Protein AF-A0A936QF80-F1 (afdb_monomer_lite)

Secondary structure (DSSP, 8-state):
-PPPTTTT--HHHHHHHHHHHHHHHTTS-HHHHHHHHHHH---SSSS--SHHHHHHHHHSS-TT-

Structure (mmCIF, N/CA/C/O backbone):
data_AF-A0A936QF80-F1
#
_entry.id   AF-A0A936QF80-F1
#
loop_
_atom_site.group_PDB
_atom_site.id
_atom_site.type_symbol
_atom_site.label_atom_id
_atom_site.label_alt_id
_atom_site.label_comp_id
_atom_site.label_asym_id
_atom_site.label_entity_id
_atom_site.label_seq_id
_atom_site.pdbx_PDB_ins_code
_atom_site.Cartn_x
_atom_site.Cartn_y
_atom_site.Cartn_z
_atom_site.occupancy
_atom_site.B_iso_or_equiv
_atom_site.auth_seq_id
_atom_site.auth_comp_id
_atom_site.auth_asym_id
_atom_site.auth_atom_id
_atom_site.pdbx_PDB_model_num
ATOM 1 N N . MET A 1 1 ? 9.064 -4.709 -24.605 1.00 43.28 1 MET A N 1
ATOM 2 C CA . MET A 1 1 ? 9.735 -5.922 -24.085 1.00 43.28 1 MET A CA 1
ATOM 3 C C . MET A 1 1 ? 9.474 -6.025 -22.586 1.00 43.28 1 MET A C 1
ATOM 5 O O . MET A 1 1 ? 9.729 -5.034 -21.908 1.00 43.28 1 MET A O 1
ATOM 9 N N . PRO A 1 2 ? 8.950 -7.140 -22.048 1.00 46.81 2 PRO A N 1
ATOM 10 C CA . PRO A 1 2 ? 8.840 -7.316 -20.604 1.00 46.81 2 PRO A CA 1
ATOM 11 C C . PRO A 1 2 ? 10.234 -7.612 -20.026 1.00 46.81 2 PRO A C 1
ATOM 13 O O . PRO A 1 2 ? 10.908 -8.540 -20.465 1.00 46.81 2 PRO A O 1
ATOM 16 N N . GLY A 1 3 ? 10.697 -6.770 -19.097 1.00 53.25 3 GLY A N 1
ATOM 17 C CA . GLY A 1 3 ? 12.029 -6.864 -18.489 1.00 53.25 3 GLY A CA 1
ATOM 18 C C . GLY A 1 3 ? 12.197 -8.085 -17.576 1.00 53.25 3 GLY A C 1
ATOM 19 O O . GLY A 1 3 ? 11.265 -8.488 -16.882 1.00 53.25 3 GLY A O 1
ATOM 20 N N . ALA A 1 4 ? 13.405 -8.654 -17.588 1.00 50.09 4 ALA A N 1
ATOM 21 C CA . ALA A 1 4 ? 13.800 -9.887 -16.906 1.00 50.09 4 ALA A CA 1
ATOM 22 C C . ALA A 1 4 ? 13.523 -9.912 -15.378 1.00 50.09 4 ALA A C 1
ATOM 24 O O . ALA A 1 4 ? 13.486 -8.854 -14.731 1.00 50.09 4 ALA A O 1
ATOM 25 N N . PRO A 1 5 ? 13.386 -11.106 -14.756 1.00 47.72 5 PRO A N 1
ATOM 26 C CA . PRO A 1 5 ? 13.196 -11.249 -13.314 1.00 47.72 5 PRO A CA 1
ATOM 27 C C . PRO A 1 5 ? 14.457 -10.762 -12.586 1.00 47.72 5 PRO A C 1
ATOM 29 O O . PRO A 1 5 ? 15.503 -11.396 -12.632 1.00 47.72 5 PRO A O 1
ATOM 32 N N . GLY A 1 6 ? 14.363 -9.584 -11.966 1.00 55.50 6 GLY A N 1
ATOM 33 C CA . GLY A 1 6 ? 15.501 -8.861 -11.379 1.00 55.50 6 GLY A CA 1
ATOM 34 C C . GLY A 1 6 ? 15.518 -7.372 -11.737 1.00 55.50 6 GLY A C 1
ATOM 35 O O . GLY A 1 6 ? 16.048 -6.563 -10.982 1.00 55.50 6 GLY A O 1
ATOM 36 N N . ALA A 1 7 ? 14.817 -6.979 -12.806 1.00 56.62 7 ALA A N 1
ATOM 37 C CA . ALA A 1 7 ? 14.723 -5.600 -13.291 1.00 56.62 7 ALA A CA 1
ATOM 38 C C . ALA A 1 7 ? 13.837 -4.662 -12.439 1.00 56.62 7 ALA A C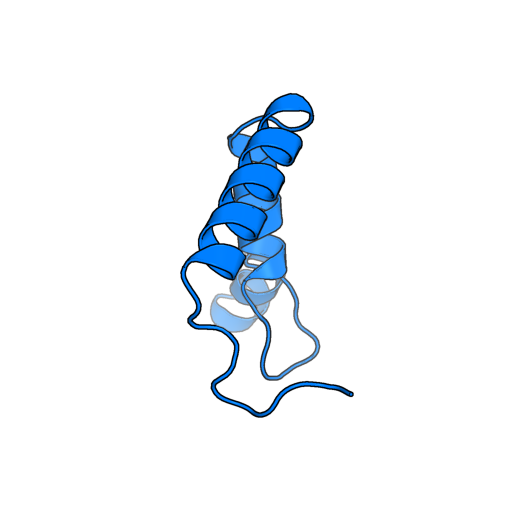 1
ATOM 40 O O . ALA A 1 7 ? 13.587 -3.539 -12.857 1.00 56.62 7 ALA A O 1
ATOM 41 N N . ARG A 1 8 ? 13.346 -5.099 -11.265 1.00 59.00 8 ARG A N 1
ATOM 42 C CA . ARG A 1 8 ? 12.469 -4.333 -10.340 1.00 59.00 8 ARG A CA 1
ATOM 43 C C . ARG A 1 8 ? 13.217 -3.520 -9.270 1.00 59.00 8 ARG A C 1
ATOM 45 O O . ARG A 1 8 ? 12.611 -3.059 -8.304 1.00 59.00 8 ARG A O 1
ATOM 52 N N . ARG A 1 9 ? 14.541 -3.411 -9.372 1.00 68.50 9 ARG A N 1
ATOM 53 C CA . ARG A 1 9 ? 15.390 -2.789 -8.344 1.00 68.50 9 ARG A CA 1
ATOM 54 C C . ARG A 1 9 ? 16.145 -1.565 -8.864 1.00 68.50 9 ARG A C 1
ATOM 56 O O . ARG A 1 9 ? 17.306 -1.386 -8.518 1.00 68.50 9 ARG A O 1
ATOM 63 N N . SER A 1 10 ? 15.514 -0.718 -9.679 1.00 81.38 10 SER A N 1
ATOM 64 C CA . SER A 1 10 ? 16.109 0.576 -10.043 1.00 81.38 10 SER A CA 1
ATOM 65 C C . SER A 1 10 ? 15.654 1.700 -9.105 1.00 81.38 10 SER A C 1
ATOM 67 O O . SER A 1 10 ? 14.565 1.654 -8.529 1.00 81.38 10 SER A O 1
ATOM 69 N N . VAL A 1 11 ? 16.492 2.729 -8.947 1.00 85.25 11 VAL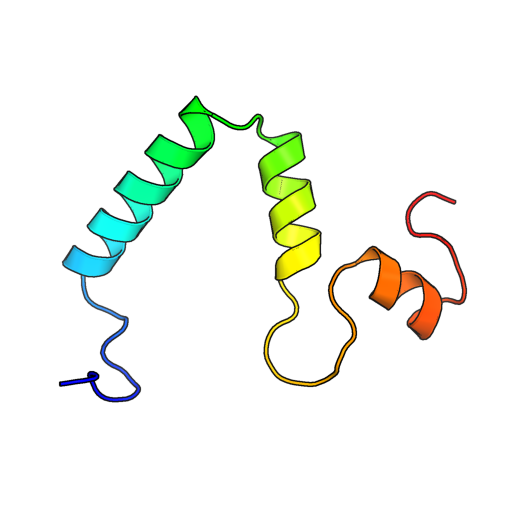 A N 1
ATOM 70 C CA . VAL A 1 11 ? 16.134 3.937 -8.183 1.00 85.25 11 VAL A CA 1
ATOM 71 C C . VAL A 1 11 ? 14.949 4.651 -8.840 1.00 85.25 11 VAL A C 1
ATOM 73 O O . VAL A 1 11 ? 14.03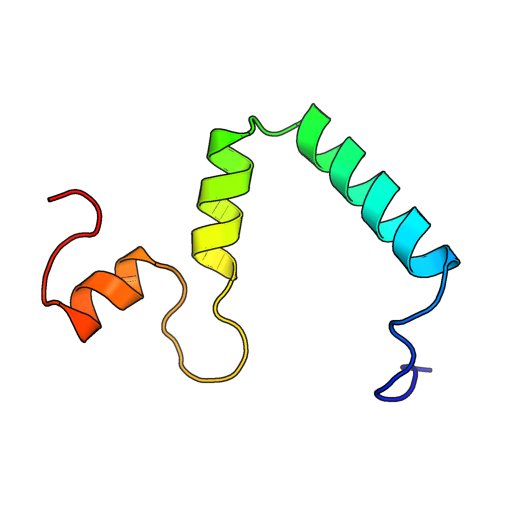0 5.046 -8.134 1.00 85.25 11 VAL A O 1
ATOM 76 N N . GLY A 1 12 ? 14.902 4.724 -10.176 1.00 87.38 12 GLY A N 1
ATOM 77 C CA . GLY A 1 12 ? 13.768 5.300 -10.914 1.00 87.38 12 GLY A CA 1
ATOM 78 C C . GLY A 1 12 ? 12.434 4.615 -10.599 1.00 87.38 12 GLY A C 1
ATOM 79 O O . GLY A 1 12 ? 11.456 5.282 -10.293 1.00 87.38 12 GLY A O 1
ATOM 80 N N . GLN A 1 13 ? 12.412 3.284 -10.513 1.00 84.56 13 GLN A N 1
ATOM 81 C CA . GLN A 1 13 ? 11.198 2.559 -10.123 1.00 84.56 13 GLN A CA 1
ATOM 82 C C . GLN A 1 13 ? 10.753 2.855 -8.688 1.00 84.56 13 GLN A C 1
ATOM 84 O O . GLN A 1 13 ? 9.564 2.784 -8.394 1.00 84.56 13 GLN A O 1
ATOM 89 N N . LYS A 1 14 ? 11.685 3.168 -7.780 1.00 85.38 14 LYS A N 1
ATOM 90 C CA . LYS A 1 14 ? 11.336 3.603 -6.420 1.00 85.38 14 LYS A CA 1
ATOM 91 C C . LYS A 1 14 ? 10.721 5.002 -6.422 1.00 85.38 14 LYS A C 1
ATOM 93 O O . LYS A 1 14 ? 9.808 5.239 -5.639 1.00 85.38 14 LYS A O 1
ATOM 98 N N . TRP A 1 15 ? 11.177 5.893 -7.304 1.00 91.06 15 TRP A N 1
ATOM 99 C CA . TRP A 1 15 ? 10.547 7.200 -7.509 1.00 91.06 15 TRP A CA 1
ATOM 100 C C . TRP A 1 15 ? 9.120 7.054 -8.032 1.00 91.06 15 TRP A C 1
ATOM 102 O O . TRP A 1 15 ? 8.210 7.645 -7.457 1.00 91.06 15 TRP A O 1
ATOM 112 N N . ASP A 1 16 ? 8.906 6.200 -9.034 1.00 88.81 16 ASP A N 1
ATOM 113 C CA . ASP A 1 16 ? 7.565 5.919 -9.561 1.00 88.81 16 ASP A CA 1
ATOM 114 C C . ASP A 1 16 ? 6.646 5.326 -8.481 1.00 88.81 16 ASP A C 1
ATOM 116 O O . ASP A 1 16 ? 5.497 5.743 -8.335 1.00 88.81 16 ASP A O 1
ATOM 120 N N . GLN A 1 17 ? 7.164 4.399 -7.664 1.00 89.06 17 GLN A N 1
ATOM 121 C CA . GLN A 1 17 ? 6.446 3.854 -6.504 1.00 89.06 17 GLN A CA 1
ATOM 122 C C . GLN A 1 17 ? 6.098 4.943 -5.480 1.00 89.06 17 GLN A C 1
ATOM 124 O O . GLN A 1 17 ? 4.986 4.951 -4.956 1.00 89.06 17 GLN A O 1
ATOM 129 N N . GLY A 1 18 ? 7.018 5.873 -5.211 1.00 89.38 18 GLY A N 1
ATOM 130 C CA . GLY A 1 18 ? 6.793 6.995 -4.299 1.00 89.38 18 GLY A CA 1
ATOM 131 C C . 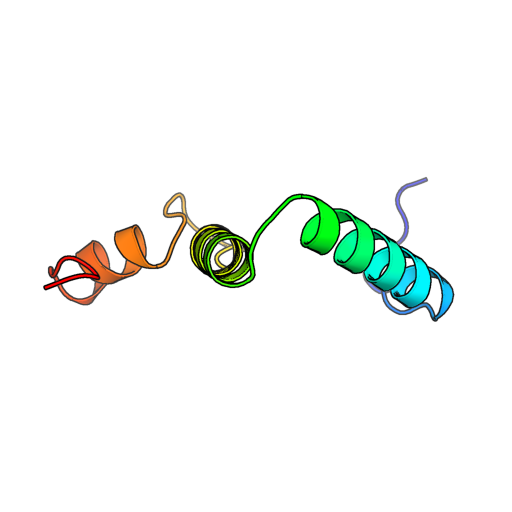GLY A 1 18 ? 5.720 7.961 -4.805 1.00 89.38 18 GLY A C 1
ATOM 132 O O . GLY A 1 18 ? 4.821 8.330 -4.053 1.00 89.38 18 GLY A O 1
ATOM 133 N N . LEU A 1 19 ? 5.760 8.322 -6.091 1.00 92.88 19 LEU A N 1
ATOM 134 C CA . LEU A 1 19 ? 4.741 9.170 -6.717 1.00 92.88 19 LEU A CA 1
ATOM 135 C C . LEU A 1 19 ? 3.361 8.504 -6.695 1.00 92.88 19 LEU A C 1
ATOM 137 O O . LEU A 1 19 ? 2.369 9.161 -6.373 1.00 92.88 19 LEU A O 1
ATOM 141 N N . ALA A 1 20 ? 3.296 7.201 -6.978 1.00 88.56 20 ALA A N 1
ATOM 142 C CA . ALA A 1 20 ? 2.059 6.433 -6.896 1.00 88.56 20 ALA A CA 1
ATOM 143 C C . ALA A 1 20 ? 1.497 6.397 -5.465 1.00 88.56 20 ALA A C 1
ATOM 145 O O . ALA A 1 20 ? 0.301 6.612 -5.280 1.00 88.56 20 ALA A O 1
ATOM 146 N N . ALA A 1 21 ? 2.346 6.200 -4.451 1.00 88.69 21 ALA A N 1
ATOM 147 C CA . ALA A 1 21 ? 1.926 6.204 -3.049 1.00 88.69 21 ALA A CA 1
ATOM 148 C C . ALA A 1 21 ? 1.347 7.565 -2.624 1.00 88.69 21 ALA A C 1
ATOM 150 O O . ALA A 1 21 ? 0.276 7.620 -2.024 1.00 88.69 21 ALA A O 1
ATOM 151 N N . VAL A 1 22 ? 1.992 8.671 -3.008 1.00 91.06 22 VAL A N 1
ATOM 152 C CA . VAL A 1 22 ? 1.487 10.026 -2.720 1.00 91.06 22 VAL A CA 1
ATOM 153 C C . VAL A 1 22 ? 0.160 10.296 -3.434 1.00 91.06 22 VAL A C 1
ATOM 155 O O . VAL A 1 22 ? -0.728 10.936 -2.873 1.00 91.06 22 VAL A O 1
ATOM 158 N N . ALA A 1 23 ? -0.008 9.815 -4.668 1.00 92.38 23 ALA A N 1
ATOM 159 C CA . ALA A 1 23 ? -1.279 9.928 -5.379 1.00 92.38 23 ALA A CA 1
ATOM 160 C C . ALA A 1 23 ? -2.400 9.132 -4.685 1.00 92.38 23 ALA A C 1
ATOM 162 O O . ALA A 1 23 ? -3.526 9.623 -4.608 1.00 92.38 23 ALA A O 1
ATOM 163 N N . MET A 1 24 ? -2.089 7.954 -4.135 1.00 89.88 24 MET A N 1
ATOM 164 C CA . MET A 1 24 ? -3.035 7.139 -3.365 1.00 89.88 24 MET A CA 1
ATOM 165 C C . MET A 1 24 ? -3.455 7.824 -2.060 1.00 89.88 24 MET A C 1
ATOM 167 O O . MET A 1 24 ? -4.648 7.904 -1.780 1.00 89.88 24 MET A O 1
ATOM 171 N N . GLU A 1 25 ? -2.516 8.392 -1.296 1.00 90.88 25 GLU A N 1
ATOM 172 C CA . GLU A 1 25 ? -2.827 9.091 -0.035 1.00 90.88 25 GLU A CA 1
ATOM 173 C C . GLU A 1 25 ? -3.722 10.327 -0.219 1.00 90.88 25 GLU A C 1
ATOM 175 O O . GLU A 1 25 ? -4.444 10.711 0.697 1.00 90.88 25 GLU A O 1
ATOM 180 N N . LYS A 1 26 ? -3.727 10.947 -1.407 1.00 93.06 26 LYS A N 1
ATOM 181 C CA . LYS A 1 26 ? -4.644 12.059 -1.717 1.00 93.06 26 LYS A CA 1
ATOM 182 C C . LYS A 1 26 ? -6.099 11.622 -1.862 1.00 93.06 26 LYS A C 1
ATOM 184 O O . LYS A 1 26 ? -6.991 12.454 -1.732 1.00 93.06 26 LYS A O 1
ATOM 189 N N . GLN A 1 27 ? -6.334 10.357 -2.196 1.00 94.19 27 GLN A N 1
ATOM 190 C CA . GLN A 1 27 ? -7.669 9.828 -2.458 1.00 94.19 27 GLN A CA 1
ATOM 191 C C . GLN A 1 27 ? -8.172 8.972 -1.297 1.00 94.19 27 GLN A C 1
ATOM 193 O O . GLN A 1 27 ? -9.377 8.912 -1.066 1.00 94.19 27 GLN A O 1
ATOM 198 N N . TRP A 1 28 ? -7.274 8.266 -0.607 1.00 92.75 28 TRP A N 1
ATOM 199 C CA . TRP A 1 28 ? -7.612 7.256 0.391 1.00 92.75 28 TRP A CA 1
ATOM 200 C C . TRP A 1 28 ? -7.010 7.603 1.748 1.00 92.75 28 TRP A C 1
ATOM 202 O O . TRP A 1 28 ? -5.864 8.031 1.869 1.00 92.75 28 TRP A O 1
ATOM 212 N N . THR A 1 29 ? -7.782 7.357 2.800 1.00 93.25 29 THR A N 1
ATOM 213 C CA . THR A 1 29 ? -7.312 7.489 4.180 1.00 93.25 29 THR A CA 1
ATOM 214 C C . THR A 1 29 ? -6.378 6.335 4.560 1.00 93.25 29 THR A C 1
ATOM 216 O O . THR A 1 29 ? -6.461 5.235 4.010 1.00 93.25 29 THR A O 1
ATOM 219 N N . LYS A 1 30 ? -5.501 6.548 5.552 1.00 90.81 30 LYS A N 1
ATOM 220 C CA . LYS A 1 30 ? -4.570 5.508 6.035 1.00 90.81 30 LYS A CA 1
ATOM 221 C C . LYS A 1 30 ? -5.258 4.185 6.423 1.00 90.81 30 LYS A C 1
ATOM 223 O O . LYS A 1 30 ? -4.715 3.142 6.059 1.00 90.81 30 LYS A O 1
ATOM 228 N N . PRO A 1 31 ? -6.432 4.182 7.091 1.00 92.00 31 PRO A N 1
ATOM 229 C CA . PRO A 1 31 ? -7.169 2.945 7.352 1.00 92.00 31 PRO A CA 1
ATOM 230 C C . PRO A 1 31 ? -7.576 2.197 6.077 1.00 92.00 31 PRO A C 1
ATOM 232 O O . PRO A 1 31 ? -7.387 0.989 6.009 1.00 92.00 31 PRO A O 1
ATOM 235 N N . GLN A 1 32 ? -8.047 2.902 5.044 1.00 88.44 32 GLN A N 1
ATOM 236 C CA . GLN A 1 32 ? -8.453 2.290 3.770 1.00 88.44 32 GLN A CA 1
ATOM 237 C C . GLN A 1 32 ? -7.260 1.702 3.009 1.00 88.44 32 GLN A C 1
ATOM 239 O O . GLN A 1 32 ? -7.356 0.620 2.433 1.00 88.44 32 GLN A O 1
ATOM 244 N N . ILE A 1 33 ? -6.115 2.390 3.034 1.00 89.25 33 ILE A N 1
ATOM 245 C CA . ILE A 1 33 ? -4.868 1.882 2.446 1.00 89.25 33 ILE A CA 1
ATOM 246 C C . ILE A 1 33 ? -4.430 0.604 3.167 1.00 89.25 33 ILE A C 1
ATOM 248 O O . ILE A 1 33 ? -4.047 -0.368 2.516 1.00 89.25 33 ILE A O 1
ATOM 252 N N . LEU A 1 34 ? -4.508 0.586 4.500 1.00 87.50 34 LEU A N 1
ATOM 253 C CA . LEU A 1 34 ? -4.155 -0.582 5.300 1.00 87.50 34 LEU A CA 1
ATOM 254 C C . LEU A 1 34 ? -5.104 -1.754 5.037 1.00 87.50 34 LEU A C 1
ATOM 256 O O . LEU A 1 34 ? -4.645 -2.871 4.825 1.00 87.50 34 LEU A O 1
ATOM 260 N N . GLU A 1 35 ? -6.409 -1.507 5.004 1.00 84.81 35 GLU A N 1
ATOM 261 C CA . GLU A 1 35 ? -7.418 -2.523 4.706 1.00 84.81 35 GLU A CA 1
ATOM 262 C C . GLU A 1 35 ? -7.200 -3.137 3.318 1.00 84.81 35 GLU A C 1
ATOM 264 O O . GLU A 1 35 ? -7.106 -4.357 3.178 1.00 84.81 35 GLU A O 1
ATOM 269 N N . ALA A 1 36 ? -7.019 -2.302 2.294 1.00 86.31 36 ALA A N 1
ATOM 270 C CA . ALA A 1 36 ? -6.730 -2.773 0.947 1.00 86.31 36 ALA A CA 1
ATOM 271 C C . ALA A 1 36 ? -5.400 -3.532 0.873 1.00 86.31 36 ALA A C 1
ATOM 273 O O . ALA A 1 36 ? -5.326 -4.572 0.222 1.00 86.31 36 ALA A O 1
ATOM 274 N N . TYR A 1 37 ? -4.358 -3.067 1.569 1.00 85.31 37 TYR A N 1
ATOM 275 C CA . TYR A 1 37 ? -3.084 -3.777 1.652 1.00 85.31 37 TYR A CA 1
ATOM 276 C C . TYR A 1 37 ? -3.259 -5.170 2.266 1.00 85.31 37 TYR A C 1
ATOM 278 O O . TYR A 1 37 ? -2.788 -6.151 1.696 1.00 85.31 37 TYR A O 1
ATOM 286 N N . LEU A 1 38 ? -3.974 -5.285 3.385 1.00 82.25 38 LEU A N 1
ATOM 287 C CA . LEU A 1 38 ? -4.241 -6.566 4.043 1.00 82.25 38 LEU A CA 1
ATOM 288 C C . LEU A 1 38 ? -5.102 -7.490 3.174 1.00 82.25 38 LEU A C 1
ATOM 290 O O . LEU A 1 38 ? -4.898 -8.705 3.178 1.00 82.25 38 LEU A O 1
ATOM 294 N N . ASN A 1 39 ? -6.011 -6.930 2.380 1.00 80.62 39 ASN A N 1
ATOM 295 C CA . ASN A 1 39 ? -6.805 -7.692 1.423 1.00 80.62 39 ASN A CA 1
ATOM 296 C C . ASN A 1 39 ? -5.975 -8.187 0.221 1.00 80.62 39 ASN A C 1
ATOM 298 O O . ASN A 1 39 ? -6.220 -9.277 -0.292 1.00 80.62 39 ASN A O 1
ATOM 302 N N . LEU A 1 40 ? -4.942 -7.444 -0.186 1.00 77.38 40 LEU A N 1
ATOM 303 C CA . LEU A 1 40 ? -4.150 -7.712 -1.394 1.00 77.38 40 LEU A CA 1
ATOM 304 C C . LEU A 1 40 ? -2.787 -8.382 -1.143 1.00 77.38 40 LEU A C 1
ATOM 306 O O . LEU A 1 40 ? -2.178 -8.892 -2.085 1.00 77.38 40 LEU A O 1
ATOM 310 N N . ALA A 1 41 ? -2.282 -8.403 0.095 1.00 69.56 41 ALA A N 1
ATOM 311 C CA . ALA A 1 41 ? -0.928 -8.869 0.425 1.00 69.56 41 ALA A CA 1
ATOM 312 C C . ALA A 1 41 ? -0.666 -10.347 0.073 1.00 69.56 41 ALA A C 1
ATOM 314 O O . ALA A 1 41 ? 0.488 -10.761 -0.064 1.00 69.56 41 ALA A O 1
ATOM 315 N N . ARG A 1 42 ? -1.712 -11.158 -0.123 1.00 57.75 42 ARG A 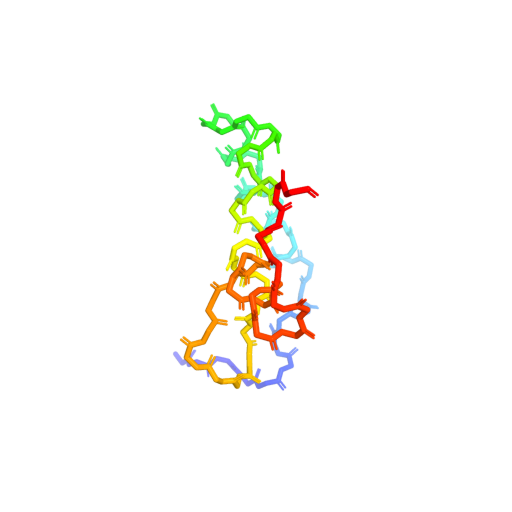N 1
ATOM 316 C CA . ARG A 1 42 ? -1.570 -12.558 -0.528 1.00 57.75 42 ARG A CA 1
ATOM 317 C C . ARG A 1 42 ? -1.525 -12.660 -2.050 1.00 57.75 42 ARG A C 1
ATOM 319 O O . ARG A 1 42 ? -2.544 -12.755 -2.722 1.00 57.75 42 ARG A O 1
ATOM 326 N N . ARG A 1 43 ? -0.314 -12.683 -2.605 1.00 54.03 43 ARG A N 1
ATOM 327 C CA . ARG A 1 43 ? -0.112 -12.992 -4.023 1.00 54.03 43 ARG A CA 1
ATOM 328 C C . ARG A 1 43 ? 1.144 -13.825 -4.229 1.00 54.03 43 ARG A C 1
ATOM 330 O O . ARG A 1 43 ? 2.222 -13.263 -4.395 1.00 54.03 43 ARG A O 1
ATOM 337 N N . SER A 1 44 ? 0.976 -15.151 -4.197 1.00 48.91 44 SER A N 1
ATOM 338 C CA . SER A 1 44 ? 1.738 -16.199 -4.914 1.00 48.91 44 SER A CA 1
ATOM 339 C C . SER A 1 44 ? 1.257 -17.586 -4.434 1.00 48.91 44 SER A C 1
ATOM 341 O O . SER A 1 44 ? 1.988 -18.285 -3.744 1.00 48.91 44 SER A O 1
ATOM 343 N N . GLY A 1 45 ? 0.004 -17.956 -4.745 1.00 58.00 45 GLY A N 1
ATOM 344 C CA . GLY A 1 45 ? -0.521 -19.322 -4.561 1.00 58.00 45 GLY A CA 1
ATOM 345 C C . GLY A 1 45 ? -1.834 -19.422 -3.771 1.00 58.00 45 GLY A C 1
ATOM 346 O O . GLY A 1 45 ? -1.820 -19.323 -2.547 1.00 58.00 45 GLY A O 1
ATOM 347 N N . GLY A 1 46 ? -2.942 -19.677 -4.480 1.00 51.81 46 GLY A N 1
ATOM 348 C CA . GLY A 1 46 ? -4.246 -20.074 -3.924 1.00 51.81 46 GLY A CA 1
ATOM 349 C C . GLY A 1 46 ? -5.312 -18.971 -3.942 1.00 51.81 46 GLY A C 1
ATOM 350 O O . GLY A 1 46 ? -5.035 -17.847 -3.533 1.00 51.81 46 GLY A O 1
ATOM 351 N N . ASP A 1 47 ? -6.520 -19.320 -4.397 1.00 57.09 47 ASP A N 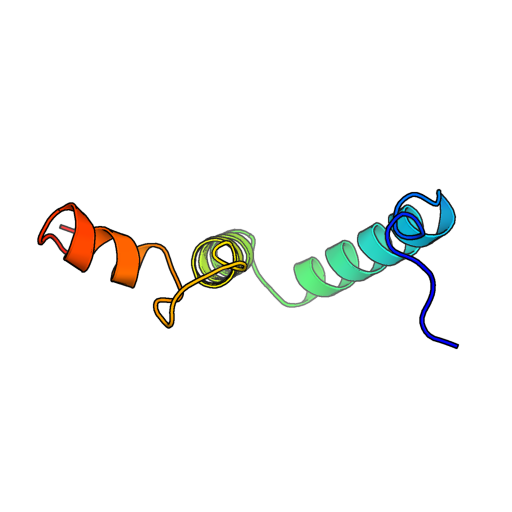1
ATOM 352 C CA . ASP A 1 47 ? -7.724 -18.496 -4.653 1.00 57.09 47 ASP A CA 1
ATOM 353 C C . ASP A 1 47 ? -8.342 -17.773 -3.433 1.00 57.09 47 ASP A C 1
ATOM 355 O O . ASP A 1 47 ? -9.533 -17.479 -3.396 1.00 57.09 47 ASP A O 1
ATOM 359 N N . LEU A 1 48 ? -7.551 -17.471 -2.407 1.00 51.94 48 LEU A N 1
ATOM 360 C CA . LEU A 1 48 ? -8.019 -16.924 -1.137 1.00 51.94 48 LEU A CA 1
ATOM 361 C C . LEU A 1 48 ? -7.322 -15.594 -0.883 1.00 51.94 48 LEU A C 1
ATOM 363 O O . LEU A 1 48 ? -6.181 -15.556 -0.427 1.00 51.94 48 LEU A O 1
ATOM 367 N N . GLN A 1 49 ? -7.992 -14.499 -1.236 1.00 61.19 49 GLN A N 1
ATOM 368 C CA . GLN A 1 49 ? -7.467 -13.144 -1.082 1.00 61.19 49 GLN A CA 1
ATOM 369 C C . GLN A 1 49 ? -7.946 -12.527 0.236 1.00 61.19 49 GLN A C 1
ATOM 371 O O . GLN A 1 49 ? -9.133 -12.531 0.550 1.00 61.19 49 GLN A O 1
ATOM 376 N N . GLY A 1 50 ? -6.991 -11.984 0.988 1.00 64.44 50 GLY A N 1
ATOM 377 C CA . GLY A 1 50 ? -7.222 -11.159 2.167 1.00 64.44 50 GLY A CA 1
ATOM 378 C C . GLY A 1 50 ? -7.118 -11.852 3.521 1.00 64.44 50 GLY A C 1
ATOM 379 O O . GLY A 1 50 ? -7.296 -13.062 3.665 1.00 64.44 50 GLY A O 1
ATOM 380 N N . VAL A 1 51 ? -6.793 -11.048 4.539 1.00 65.19 51 VAL A N 1
ATOM 381 C CA . VAL A 1 51 ? -6.662 -11.503 5.933 1.00 65.19 51 VAL A CA 1
ATOM 382 C C . VAL A 1 51 ? -7.972 -12.094 6.455 1.00 65.19 51 VAL A C 1
ATOM 384 O O . VAL A 1 51 ? -7.921 -13.045 7.223 1.00 65.19 51 VAL A O 1
ATOM 387 N N . GLY A 1 52 ? -9.135 -11.623 5.990 1.00 63.44 52 GLY A N 1
ATOM 388 C CA . GLY A 1 52 ? -10.420 -12.209 6.382 1.00 63.44 52 GLY A CA 1
ATOM 389 C C . GLY A 1 52 ? -10.593 -13.658 5.934 1.00 63.44 52 GLY A C 1
ATOM 390 O O . GLY A 1 52 ? -10.841 -14.525 6.769 1.00 63.44 52 GLY A O 1
ATOM 391 N N . ALA A 1 53 ? -10.337 -13.945 4.656 1.00 63.12 53 ALA A N 1
ATOM 392 C CA . ALA A 1 53 ? -10.370 -15.312 4.136 1.00 63.12 53 ALA A CA 1
ATOM 393 C C . ALA A 1 53 ? -9.304 -16.209 4.796 1.00 63.12 53 ALA A C 1
ATOM 395 O O . ALA A 1 53 ? -9.533 -17.393 5.043 1.00 63.12 53 ALA A O 1
ATOM 396 N N . ALA A 1 54 ? -8.134 -15.648 5.125 1.00 63.81 54 ALA A N 1
ATOM 397 C CA . ALA A 1 54 ? -7.094 -16.378 5.844 1.00 63.81 54 ALA A CA 1
ATOM 398 C C . ALA A 1 54 ? -7.501 -16.718 7.290 1.00 63.81 54 ALA A C 1
ATOM 400 O O . ALA A 1 54 ? -7.207 -17.822 7.748 1.00 63.81 54 ALA A O 1
ATOM 401 N N . SER A 1 55 ? -8.176 -15.807 7.995 1.00 63.28 55 SER A N 1
ATOM 402 C CA . SER A 1 55 ? -8.628 -16.022 9.375 1.00 63.28 55 SER A CA 1
ATOM 403 C C . SER A 1 55 ? -9.699 -17.105 9.478 1.00 63.28 55 SER A C 1
ATOM 405 O O . SER A 1 55 ? -9.629 -17.956 10.367 1.00 63.28 55 SER A O 1
ATOM 407 N N . GLU A 1 56 ? -10.637 -17.143 8.533 1.00 65.06 56 GLU A N 1
ATOM 408 C CA . GLU A 1 56 ? -11.672 -18.178 8.497 1.00 65.06 56 GLU A CA 1
ATOM 409 C C . GLU A 1 56 ? -11.079 -19.571 8.257 1.00 65.06 56 GLU A C 1
ATOM 411 O O . GLU A 1 56 ? -11.449 -20.527 8.933 1.00 65.06 56 GLU A O 1
ATOM 416 N N . ILE A 1 57 ? -10.094 -19.692 7.366 1.00 65.88 57 ILE A N 1
ATOM 417 C CA . ILE A 1 57 ? -9.508 -20.993 7.011 1.00 65.88 57 ILE A CA 1
ATOM 418 C C . ILE A 1 57 ? -8.524 -21.495 8.061 1.00 65.88 57 ILE A C 1
ATOM 420 O O . ILE A 1 57 ? -8.513 -22.682 8.377 1.00 65.88 57 ILE A O 1
ATOM 424 N N . LEU A 1 58 ? -7.678 -20.613 8.593 1.00 67.44 58 LEU A N 1
ATOM 425 C CA . LEU A 1 58 ? -6.640 -21.011 9.544 1.00 67.44 58 LEU A CA 1
ATOM 426 C C . LEU A 1 58 ? -7.166 -21.121 10.973 1.00 67.44 58 LEU A C 1
ATOM 428 O O . LEU A 1 58 ? -6.661 -21.936 11.741 1.00 67.44 58 LEU A O 1
ATOM 432 N N . PHE A 1 59 ? -8.156 -20.308 11.339 1.00 71.94 59 PHE A N 1
ATOM 433 C CA . PHE A 1 59 ? -8.589 -20.174 12.728 1.00 71.94 59 PHE A CA 1
ATOM 434 C C . PHE A 1 59 ? -10.083 -20.420 12.936 1.00 71.94 59 PHE A C 1
ATOM 436 O O . PHE A 1 59 ? -10.519 -20.401 14.085 1.00 71.94 59 PHE A O 1
ATOM 443 N N . SER A 1 60 ? -10.867 -20.665 11.874 1.00 71.94 60 SER A N 1
ATOM 444 C CA . SER A 1 60 ? -12.333 -20.813 11.958 1.00 71.94 60 SER A CA 1
ATOM 445 C C . SER A 1 60 ? -13.000 -19.649 12.706 1.00 71.94 60 SER A C 1
ATOM 447 O O . SER A 1 60 ? -13.993 -19.829 13.410 1.00 71.94 60 SER A O 1
ATOM 449 N N . LYS A 1 61 ? -12.424 -18.446 12.592 1.00 60.06 61 LYS A N 1
ATOM 450 C CA . LYS A 1 61 ? -12.890 -17.224 13.253 1.00 60.06 61 LYS A CA 1
ATOM 451 C C . LYS A 1 61 ? -12.934 -16.074 12.259 1.00 60.06 61 LYS A C 1
ATOM 453 O O . LYS A 1 61 ? -12.044 -15.934 11.423 1.00 60.06 61 LYS A O 1
ATOM 458 N N . SER A 1 62 ? -13.948 -15.225 12.405 1.00 60.59 62 SER A N 1
ATOM 459 C CA . SER A 1 62 ? -14.007 -13.949 11.696 1.00 60.59 62 SER A CA 1
ATOM 460 C C . SER A 1 62 ? -12.865 -13.037 12.175 1.00 60.59 62 SER A C 1
ATOM 462 O O . SER A 1 62 ? -12.605 -12.991 13.379 1.00 60.59 62 SER A O 1
ATOM 464 N N . PRO A 1 63 ? -12.191 -12.287 11.280 1.00 60.09 63 PRO A N 1
ATOM 465 C CA . PRO A 1 63 ? -11.105 -11.357 11.624 1.00 60.09 63 PRO A CA 1
ATOM 466 C C . PRO A 1 63 ? -11.515 -10.203 12.565 1.00 60.09 63 PRO A C 1
ATOM 468 O O . PRO A 1 63 ? -10.649 -9.427 12.958 1.00 60.09 63 PRO A O 1
ATOM 471 N N . ALA A 1 64 ? -12.801 -10.078 12.913 1.00 64.75 64 ALA A N 1
ATOM 472 C CA . ALA A 1 64 ? -13.348 -9.031 13.779 1.00 64.75 64 ALA A CA 1
ATOM 473 C C . ALA A 1 64 ? -14.015 -9.557 15.071 1.00 64.75 64 ALA A C 1
ATOM 475 O O . ALA A 1 64 ? -14.694 -8.783 15.744 1.00 64.75 64 ALA A O 1
ATOM 476 N N . ALA A 1 65 ? -13.879 -10.854 15.380 1.00 52.28 65 ALA A N 1
ATOM 477 C CA . ALA A 1 65 ? -14.485 -11.482 16.560 1.00 52.28 65 ALA A CA 1
ATOM 478 C C . ALA A 1 65 ? -13.642 -11.333 17.835 1.00 52.28 65 ALA A C 1
ATOM 480 O O . ALA A 1 65 ? -12.398 -11.459 17.744 1.00 52.28 65 ALA A O 1
#

Radius of gyration: 16.01 Å; chains: 1; bounding box: 31×33×41 Å

Foldseek 3Di:
DPDDDPVCDDPVNVVVVVVVVVVCVVPDPPVRVVQVCQQAVDPDDDPQGGPQSVCCVVPVDGPVD

Sequence (65 aa):
MPGAPGARRSVGQKWDQGLAAVAMEKQWTKPQILEAYLNLARRSGGDLQGVGAASEILFSKSPAA

pLDDT: mean 73.06, std 15.65, range [43.28, 94.19]